Protein AF-A0A935S431-F1 (afdb_monomer_lite)

pLDDT: mean 92.13, std 6.96, range [66.31, 97.56]

Secondary structure (DSSP, 8-state):
-HHHHHHHHHHHTT-HHHHH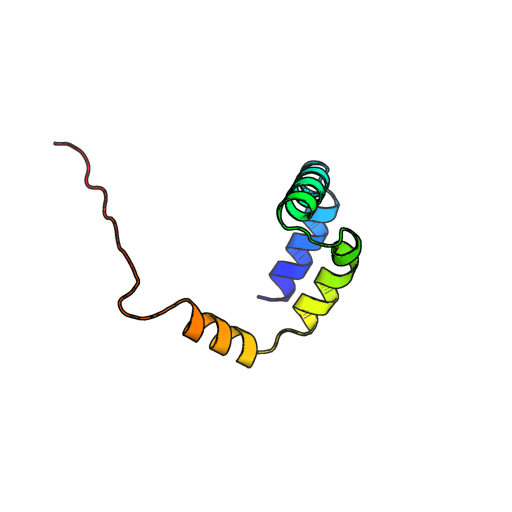HHHHHHHHHT--GGGGGTHHHHHHH--HHHHHHHHHHH--TTT------PPP-

Foldseek 3Di:
DLVVVVVVLVVLVVDPVSVVVLVVVCVVVVHDSVCSVVVNVVSVPDDPVNVVVVCCVPVDPPPDDDDDDDDDD

Structure (mmCIF, N/CA/C/O backbone):
data_AF-A0A935S431-F1
#
_entry.id   AF-A0A935S431-F1
#
loop_
_atom_site.group_PDB
_atom_site.id
_atom_site.type_symbol
_atom_site.label_atom_id
_atom_site.label_alt_id
_atom_site.label_comp_id
_atom_site.label_asym_id
_atom_site.label_entity_id
_atom_site.label_seq_id
_atom_site.pdbx_PDB_ins_code
_atom_site.Cartn_x
_atom_site.Cartn_y
_atom_site.Cartn_z
_atom_site.occupancy
_atom_site.B_iso_or_equiv
_atom_site.auth_seq_id
_atom_site.auth_comp_id
_atom_site.auth_asym_id
_atom_site.auth_atom_id
_atom_site.pdbx_PDB_model_num
ATOM 1 N N . MET A 1 1 ? -6.710 11.310 -4.166 1.00 79.81 1 MET A N 1
ATOM 2 C CA . MET A 1 1 ? -6.271 10.152 -3.351 1.00 79.81 1 MET A CA 1
ATOM 3 C C . MET A 1 1 ? -5.182 9.362 -4.066 1.00 79.81 1 MET A C 1
ATOM 5 O O . MET A 1 1 ? -4.047 9.460 -3.635 1.00 79.81 1 MET A O 1
ATOM 9 N N . LYS A 1 2 ? -5.465 8.690 -5.194 1.00 92.38 2 LYS A N 1
ATOM 10 C CA . LYS A 1 2 ? -4.442 7.935 -5.950 1.00 92.38 2 LYS A CA 1
ATOM 11 C C . LYS A 1 2 ? -3.199 8.740 -6.333 1.00 92.38 2 LYS A C 1
ATOM 13 O O . LYS A 1 2 ? -2.088 8.275 -6.142 1.00 92.38 2 LYS A O 1
ATOM 18 N N . GLU A 1 3 ? -3.395 9.950 -6.848 1.00 94.06 3 GLU A N 1
ATOM 19 C CA . GLU A 1 3 ? -2.293 10.851 -7.206 1.00 94.06 3 GLU A CA 1
ATOM 20 C C . GLU A 1 3 ? -1.396 11.181 -6.003 1.00 94.06 3 GLU A C 1
ATOM 22 O O . GLU A 1 3 ? -0.181 11.255 -6.145 1.00 94.06 3 GLU A O 1
ATOM 27 N N . GLY A 1 4 ? -1.984 11.286 -4.806 1.00 96.25 4 GLY A N 1
ATOM 28 C CA . GLY A 1 4 ? -1.239 11.468 -3.562 1.00 96.25 4 GLY A CA 1
ATOM 29 C C . GLY A 1 4 ? -0.315 10.288 -3.270 1.00 96.25 4 GLY A C 1
ATOM 30 O O . GLY A 1 4 ? 0.863 10.507 -3.020 1.00 96.25 4 GLY A O 1
ATOM 31 N N . PHE A 1 5 ? -0.812 9.054 -3.400 1.00 95.38 5 PHE A N 1
ATOM 32 C CA . PHE A 1 5 ? -0.001 7.844 -3.211 1.00 95.38 5 PHE A CA 1
ATOM 33 C C . PHE A 1 5 ? 1.150 7.739 -4.219 1.00 95.38 5 PHE A C 1
ATOM 35 O O . PHE A 1 5 ? 2.266 7.385 -3.850 1.00 95.38 5 PHE A O 1
ATOM 42 N N . LEU A 1 6 ? 0.902 8.085 -5.487 1.00 97.12 6 LEU A N 1
ATOM 43 C CA . LEU A 1 6 ? 1.946 8.083 -6.518 1.00 97.12 6 LEU A CA 1
ATOM 44 C C . LEU A 1 6 ? 3.027 9.130 -6.226 1.00 97.12 6 LEU A C 1
ATOM 46 O O . LEU A 1 6 ? 4.216 8.831 -6.314 1.00 97.12 6 LEU A O 1
ATOM 50 N N . LYS A 1 7 ? 2.619 10.343 -5.840 1.00 97.25 7 LYS A N 1
ATOM 51 C CA . LYS A 1 7 ? 3.546 11.423 -5.489 1.00 97.25 7 LYS A CA 1
ATOM 52 C C . LYS A 1 7 ? 4.359 11.092 -4.238 1.00 97.25 7 LYS A C 1
ATOM 54 O O . LYS A 1 7 ? 5.556 11.344 -4.201 1.00 97.25 7 LYS A O 1
ATOM 59 N N . GLU A 1 8 ? 3.726 10.513 -3.224 1.00 96.19 8 GLU A N 1
ATOM 60 C CA . GLU A 1 8 ? 4.414 10.063 -2.016 1.00 96.19 8 GLU A CA 1
ATOM 61 C C . GLU A 1 8 ? 5.451 8.982 -2.337 1.00 96.19 8 GLU A C 1
ATOM 63 O O . GLU A 1 8 ? 6.598 9.093 -1.908 1.00 96.19 8 GLU A O 1
ATOM 68 N N . ARG A 1 9 ? 5.090 7.985 -3.156 1.00 96.06 9 ARG A N 1
ATOM 69 C CA . ARG A 1 9 ? 6.030 6.950 -3.601 1.00 96.06 9 ARG A CA 1
ATOM 70 C C . ARG A 1 9 ? 7.220 7.540 -4.354 1.00 96.06 9 ARG A C 1
ATOM 72 O O . ARG A 1 9 ? 8.347 7.120 -4.119 1.00 96.06 9 ARG A O 1
ATOM 79 N N . GLU A 1 10 ? 6.995 8.519 -5.228 1.00 96.38 10 GLU A N 1
ATOM 80 C CA . GLU A 1 10 ? 8.079 9.200 -5.948 1.00 96.38 10 GLU A CA 1
ATOM 81 C C . GLU A 1 10 ? 9.081 9.864 -4.990 1.00 96.38 10 GLU A C 1
ATOM 83 O O . GLU A 1 10 ? 10.288 9.829 -5.229 1.00 96.38 10 GLU A O 1
ATOM 88 N N . LEU A 1 11 ? 8.592 10.458 -3.898 1.00 97.19 11 LEU A N 1
ATOM 89 C CA . LEU A 1 11 ? 9.446 11.047 -2.868 1.00 97.19 11 LEU A CA 1
ATOM 90 C C . LEU A 1 11 ? 10.186 9.965 -2.075 1.00 97.19 11 LEU A C 1
ATOM 92 O O . LEU A 1 11 ? 11.395 10.064 -1.905 1.00 97.19 11 LEU A O 1
ATOM 96 N N . GLN A 1 12 ? 9.490 8.907 -1.659 1.00 96.25 12 GLN A N 1
ATOM 97 C CA . GLN A 1 12 ? 10.069 7.792 -0.904 1.00 96.25 12 GLN A CA 1
ATOM 98 C C . GLN A 1 12 ? 11.220 7.103 -1.645 1.00 96.25 12 GLN A C 1
ATOM 100 O O . GLN A 1 12 ? 12.234 6.785 -1.033 1.00 96.25 12 GLN A O 1
ATOM 105 N N . LEU A 1 13 ? 11.117 6.925 -2.966 1.00 96.44 13 LEU A N 1
ATOM 106 C CA . LEU A 1 13 ? 12.175 6.303 -3.774 1.00 96.44 13 LEU A CA 1
ATOM 107 C C . LEU A 1 13 ? 13.506 7.078 -3.744 1.00 96.44 13 LEU A C 1
ATOM 109 O O . LEU A 1 13 ? 14.549 6.512 -4.071 1.00 96.44 13 LEU A O 1
ATOM 113 N N . LYS A 1 14 ? 13.487 8.354 -3.338 1.00 97.38 14 LYS A N 1
ATOM 114 C CA . LYS A 1 14 ? 14.681 9.204 -3.197 1.00 97.38 14 LYS A CA 1
ATOM 115 C C . LYS A 1 14 ? 15.356 9.052 -1.826 1.00 97.38 14 LYS A C 1
ATOM 117 O O . LYS A 1 14 ? 16.458 9.558 -1.643 1.00 97.38 14 LYS A O 1
ATOM 122 N N . GLU A 1 15 ? 14.733 8.341 -0.885 1.00 96.88 15 GLU A N 1
ATOM 123 C CA . GLU A 1 15 ? 15.176 8.239 0.507 1.00 96.88 15 GLU A CA 1
ATOM 124 C C . GLU A 1 15 ? 15.834 6.883 0.810 1.00 96.88 15 GLU A C 1
ATOM 126 O O . GLU A 1 15 ? 15.221 5.826 0.673 1.00 96.88 15 GLU A O 1
ATOM 131 N N . ASN A 1 16 ? 17.068 6.882 1.324 1.00 91.62 16 ASN A N 1
ATOM 132 C CA . ASN A 1 16 ? 17.786 5.639 1.665 1.00 91.62 16 ASN A CA 1
ATOM 133 C C . ASN A 1 16 ? 17.065 4.801 2.733 1.00 91.62 16 ASN A C 1
ATOM 135 O O . ASN A 1 16 ? 17.055 3.570 2.673 1.00 91.62 16 ASN A O 1
ATOM 139 N N . ASN A 1 17 ? 16.423 5.467 3.694 1.00 96.62 17 ASN A N 1
ATOM 140 C CA . ASN A 1 17 ? 15.671 4.792 4.750 1.00 96.62 17 ASN A CA 1
ATOM 141 C C . ASN A 1 17 ? 14.468 4.019 4.200 1.00 96.62 17 ASN A C 1
ATOM 143 O O . ASN A 1 17 ? 14.095 2.989 4.764 1.00 96.62 17 ASN A O 1
ATOM 147 N N . PHE A 1 18 ? 13.878 4.483 3.096 1.00 97.31 18 PHE A N 1
ATOM 148 C CA . PHE A 1 18 ? 12.787 3.773 2.446 1.00 97.31 18 PHE A CA 1
ATOM 149 C C . PHE A 1 18 ? 13.273 2.436 1.878 1.00 97.31 18 PHE A C 1
ATOM 151 O O . PHE A 1 18 ? 12.666 1.410 2.167 1.00 97.31 18 PHE A O 1
ATOM 158 N N . TRP A 1 19 ? 14.399 2.422 1.158 1.00 96.62 19 TRP A N 1
ATOM 159 C CA . TRP A 1 19 ? 14.961 1.196 0.579 1.00 96.62 19 TRP A CA 1
ATOM 160 C C . TRP A 1 19 ? 15.282 0.149 1.638 1.00 96.62 19 TRP A C 1
ATOM 162 O O . TRP A 1 19 ? 14.921 -1.017 1.483 1.00 96.62 19 TRP A O 1
ATOM 172 N N . MET A 1 20 ? 15.907 0.568 2.741 1.00 96.69 20 MET A N 1
ATOM 173 C CA . MET A 1 20 ? 16.213 -0.361 3.823 1.00 96.69 20 MET A CA 1
ATOM 174 C C . MET A 1 20 ? 14.939 -0.920 4.462 1.00 96.69 20 MET A C 1
ATOM 176 O O . MET A 1 20 ? 14.826 -2.126 4.673 1.00 96.69 20 MET A O 1
ATOM 180 N N . SER A 1 21 ? 13.958 -0.054 4.722 1.00 96.56 21 SER A N 1
ATOM 181 C CA . SER A 1 21 ? 12.672 -0.472 5.286 1.00 96.56 21 SER A CA 1
ATOM 182 C C . SER A 1 21 ? 11.934 -1.438 4.359 1.00 96.56 21 SER A C 1
ATOM 184 O O . SER A 1 21 ? 11.432 -2.449 4.836 1.00 96.56 21 SER A O 1
ATOM 186 N N . TYR A 1 22 ? 11.924 -1.165 3.050 1.00 96.88 22 TYR A N 1
ATOM 187 C CA . TYR A 1 22 ? 11.277 -1.998 2.037 1.00 96.88 22 TYR A CA 1
ATOM 188 C C . TYR A 1 22 ? 11.907 -3.392 1.956 1.00 96.88 22 TYR A C 1
ATOM 190 O O . TYR A 1 22 ? 11.195 -4.389 2.008 1.00 96.88 22 TYR A O 1
ATOM 198 N N . ILE A 1 23 ? 13.241 -3.479 1.906 1.00 96.62 23 ILE A N 1
ATOM 199 C CA . ILE A 1 23 ? 13.941 -4.771 1.859 1.00 96.62 23 ILE A CA 1
ATOM 200 C C . ILE A 1 23 ? 13.630 -5.602 3.106 1.00 96.62 23 ILE A C 1
ATOM 202 O O . ILE A 1 23 ? 13.291 -6.778 2.992 1.00 96.62 23 ILE A O 1
ATOM 206 N N . MET A 1 24 ? 13.712 -4.989 4.293 1.00 97.00 24 MET A N 1
ATOM 207 C CA . MET A 1 24 ? 13.403 -5.689 5.540 1.00 97.00 24 MET A CA 1
ATOM 208 C C . MET A 1 24 ? 11.947 -6.150 5.577 1.00 97.00 24 MET A C 1
ATOM 210 O O . MET A 1 24 ? 11.690 -7.303 5.913 1.00 97.00 24 MET A O 1
ATOM 214 N N . SER A 1 25 ? 10.997 -5.278 5.220 1.00 96.56 25 SER A N 1
ATOM 215 C CA . SER A 1 25 ? 9.581 -5.641 5.242 1.00 96.56 25 SER A CA 1
ATOM 216 C C . SER A 1 25 ? 9.279 -6.767 4.263 1.00 96.56 25 SER A C 1
ATOM 218 O O . SER A 1 25 ? 8.607 -7.719 4.653 1.00 96.56 25 SER A O 1
ATOM 220 N N . SER A 1 26 ? 9.822 -6.708 3.043 1.00 96.25 26 SER A N 1
ATOM 221 C CA . SER A 1 26 ? 9.589 -7.738 2.033 1.00 96.25 26 SER A CA 1
ATOM 222 C C . SER A 1 26 ? 10.126 -9.097 2.470 1.00 96.25 26 SER A C 1
ATOM 224 O O . SER A 1 26 ? 9.414 -10.085 2.338 1.00 96.25 26 SER A O 1
ATOM 226 N N . GLU A 1 27 ? 11.311 -9.152 3.083 1.00 96.31 27 GLU A N 1
ATOM 227 C CA . GLU A 1 27 ? 11.835 -10.398 3.656 1.00 96.31 27 GLU A CA 1
ATOM 228 C C . GLU A 1 27 ? 10.913 -10.929 4.765 1.00 96.31 27 GLU A C 1
ATOM 230 O O . GLU A 1 27 ? 10.530 -12.098 4.758 1.00 96.31 27 GLU A O 1
ATOM 235 N N . THR A 1 28 ? 10.486 -10.066 5.696 1.00 97.12 28 THR A N 1
ATOM 236 C CA . THR A 1 28 ? 9.629 -10.497 6.816 1.00 97.12 28 THR A CA 1
ATOM 237 C C . THR A 1 28 ? 8.230 -10.941 6.392 1.00 97.12 28 THR A C 1
ATOM 239 O O . THR A 1 28 ? 7.643 -11.812 7.033 1.00 97.12 28 THR A O 1
ATOM 242 N N . ALA A 1 29 ? 7.690 -10.348 5.328 1.00 96.06 29 ALA A N 1
ATOM 243 C CA . ALA A 1 29 ? 6.362 -10.641 4.806 1.00 96.06 29 ALA A CA 1
ATOM 244 C C . ALA A 1 29 ? 6.375 -11.728 3.713 1.00 96.06 29 ALA A C 1
ATOM 246 O O . ALA A 1 29 ? 5.307 -12.159 3.277 1.00 96.06 29 ALA A O 1
ATOM 247 N N . GLY A 1 30 ? 7.557 -12.188 3.281 1.00 96.19 30 GLY A N 1
ATOM 248 C CA . GLY A 1 30 ? 7.710 -13.127 2.167 1.00 96.19 30 GLY A CA 1
ATOM 249 C C . GLY A 1 30 ? 7.306 -12.534 0.811 1.00 96.19 30 GLY A C 1
ATOM 250 O O . GLY A 1 30 ? 6.839 -13.259 -0.068 1.00 96.19 30 GLY A O 1
ATOM 251 N N . GLU A 1 31 ? 7.438 -11.218 0.647 1.00 94.62 31 GLU A N 1
ATOM 252 C CA . GLU A 1 31 ? 7.111 -1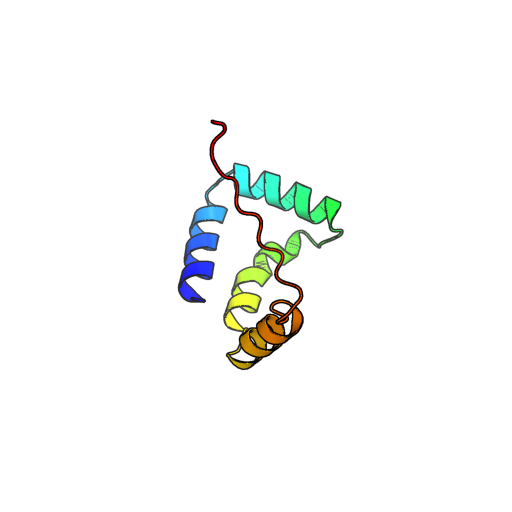0.498 -0.584 1.00 94.62 31 GLU A CA 1
ATOM 253 C C . GLU A 1 31 ? 8.288 -10.500 -1.566 1.00 94.62 31 GLU A C 1
ATOM 255 O O . GLU A 1 31 ? 9.458 -10.605 -1.192 1.00 94.62 31 GLU A O 1
ATOM 260 N N . ASN A 1 32 ? 7.988 -10.340 -2.855 1.00 95.31 32 ASN A N 1
ATOM 261 C CA . ASN A 1 32 ? 9.022 -10.246 -3.873 1.00 95.31 32 ASN A CA 1
ATOM 262 C C . ASN A 1 32 ? 9.566 -8.815 -3.945 1.00 95.31 32 ASN A C 1
ATOM 264 O O . ASN A 1 32 ? 8.822 -7.883 -4.231 1.00 95.31 32 ASN A O 1
ATOM 268 N N . LEU A 1 33 ? 10.880 -8.636 -3.789 1.00 95.06 33 LEU A N 1
ATOM 269 C CA . LEU A 1 33 ? 11.514 -7.317 -3.895 1.00 95.06 33 LEU A CA 1
ATOM 270 C C . LEU A 1 33 ? 11.188 -6.596 -5.215 1.00 95.06 33 LEU A C 1
ATOM 272 O O . LEU A 1 33 ? 11.019 -5.378 -5.207 1.00 95.06 33 LEU A O 1
ATOM 276 N N . ALA A 1 34 ? 11.025 -7.331 -6.320 1.00 94.94 34 ALA A N 1
ATOM 277 C CA . ALA A 1 34 ? 10.686 -6.777 -7.635 1.00 94.94 34 ALA A CA 1
ATOM 278 C C . ALA A 1 34 ? 9.274 -6.165 -7.714 1.00 94.94 34 ALA A C 1
ATOM 280 O O . ALA A 1 34 ? 8.931 -5.506 -8.695 1.00 94.94 34 ALA A O 1
ATOM 281 N N . ASP A 1 35 ? 8.435 -6.355 -6.697 1.00 94.62 35 ASP A N 1
ATOM 282 C CA . ASP A 1 35 ? 7.111 -5.740 -6.639 1.00 94.62 35 ASP A CA 1
ATOM 283 C C . ASP A 1 35 ? 7.162 -4.212 -6.480 1.00 94.62 35 ASP A C 1
ATOM 285 O O . ASP A 1 35 ? 6.176 -3.524 -6.760 1.00 94.62 35 ASP A O 1
ATOM 289 N N . ILE A 1 36 ? 8.329 -3.656 -6.143 1.00 94.56 36 ILE A N 1
ATOM 290 C CA . ILE A 1 36 ? 8.554 -2.211 -6.077 1.00 94.56 36 ILE A CA 1
ATOM 291 C C . ILE A 1 36 ? 8.231 -1.517 -7.401 1.00 94.56 36 ILE A C 1
ATOM 293 O O . ILE A 1 36 ? 7.637 -0.437 -7.400 1.00 94.56 36 ILE A O 1
ATOM 297 N N . ASP A 1 37 ? 8.528 -2.179 -8.520 1.00 94.44 37 ASP A N 1
ATOM 298 C CA . ASP A 1 37 ? 8.282 -1.664 -9.866 1.00 94.44 37 ASP A CA 1
ATOM 299 C C . ASP A 1 37 ? 6.796 -1.737 -10.248 1.00 94.44 37 ASP A C 1
ATOM 301 O O . ASP A 1 37 ? 6.330 -1.004 -11.119 1.00 94.44 37 ASP A O 1
ATOM 305 N N . LYS A 1 38 ? 6.018 -2.583 -9.559 1.00 96.25 38 LYS A N 1
ATOM 306 C CA . LYS A 1 38 ? 4.587 -2.805 -9.823 1.00 96.25 38 LYS A CA 1
ATOM 307 C C . LYS A 1 38 ? 3.678 -1.8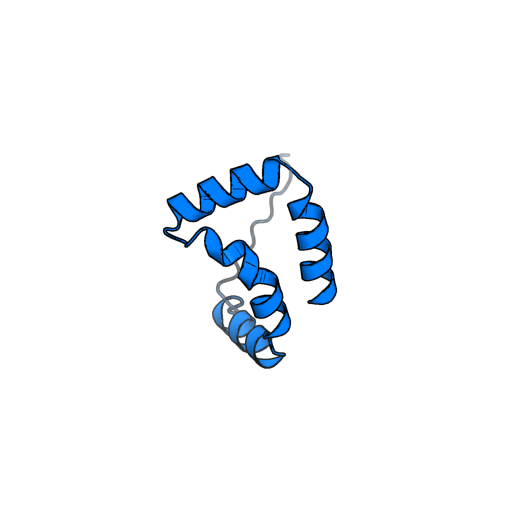72 -9.034 1.00 96.25 38 LYS A C 1
ATOM 309 O O . LYS A 1 38 ? 2.507 -1.723 -9.385 1.00 96.25 38 LYS A O 1
ATOM 314 N N . TYR A 1 39 ? 4.193 -1.228 -7.985 1.00 95.62 39 TYR A N 1
ATOM 315 C CA . TYR A 1 39 ? 3.398 -0.396 -7.079 1.00 95.62 39 TYR A CA 1
ATOM 316 C C . TYR A 1 39 ? 2.535 0.632 -7.824 1.00 95.62 39 TYR A C 1
ATOM 318 O O . TYR A 1 39 ? 1.332 0.753 -7.577 1.00 95.62 39 TYR A O 1
ATOM 326 N N . ASN A 1 40 ? 3.130 1.350 -8.780 1.00 95.81 40 ASN A N 1
ATOM 327 C CA . ASN A 1 40 ? 2.421 2.380 -9.536 1.00 95.81 40 ASN A CA 1
ATOM 328 C C . ASN A 1 40 ? 1.280 1.798 -10.379 1.00 95.81 40 ASN A C 1
ATOM 330 O O . ASN A 1 40 ? 0.227 2.430 -10.503 1.00 95.81 40 ASN A O 1
ATOM 334 N N . ASP A 1 41 ? 1.466 0.602 -10.933 1.00 97.56 41 ASP A N 1
ATOM 335 C CA . ASP A 1 41 ? 0.447 -0.079 -11.727 1.00 97.56 41 ASP A CA 1
ATOM 336 C C . ASP A 1 41 ? -0.710 -0.543 -10.846 1.00 97.56 41 ASP A C 1
ATOM 338 O O . ASP A 1 41 ? -1.871 -0.328 -11.197 1.00 97.56 41 ASP A O 1
ATOM 342 N N . TRP A 1 42 ? -0.419 -1.063 -9.652 1.00 96.62 42 TRP A N 1
ATOM 343 C CA . TRP A 1 42 ? -1.442 -1.419 -8.668 1.00 96.62 42 TRP A CA 1
ATOM 344 C C . TRP A 1 42 ? -2.276 -0.210 -8.243 1.00 96.62 42 TRP A C 1
ATOM 346 O O . TRP A 1 42 ? -3.506 -0.259 -8.294 1.00 96.62 42 TRP A O 1
ATOM 356 N N . VAL A 1 43 ? -1.635 0.916 -7.912 1.00 96.25 43 VAL A N 1
ATOM 357 C CA . VAL A 1 43 ? -2.347 2.150 -7.537 1.00 96.25 43 VAL A CA 1
ATOM 358 C C . VAL A 1 43 ? -3.226 2.659 -8.683 1.00 96.25 43 VAL A C 1
ATOM 360 O O . VAL A 1 43 ? -4.368 3.090 -8.468 1.00 96.25 43 VAL A O 1
ATOM 363 N N . LYS A 1 44 ? -2.731 2.602 -9.924 1.00 96.06 44 LYS A N 1
ATOM 364 C CA . LYS A 1 44 ? -3.510 2.992 -11.106 1.00 96.06 44 LYS A CA 1
ATOM 365 C C . LYS A 1 44 ? -4.685 2.044 -11.346 1.00 96.06 44 LYS A C 1
ATOM 367 O O . LYS A 1 44 ? -5.766 2.539 -11.665 1.00 96.06 44 LYS A O 1
ATOM 372 N N . ALA A 1 45 ? -4.516 0.744 -11.112 1.00 97.06 45 ALA A N 1
ATOM 373 C CA . ALA A 1 45 ? -5.541 -0.276 -11.321 1.00 97.06 45 ALA A CA 1
ATOM 374 C C . ALA A 1 45 ? -6.724 -0.201 -10.338 1.00 97.06 45 ALA A C 1
ATOM 376 O O . ALA A 1 45 ? -7.819 -0.621 -10.709 1.00 97.06 45 ALA A O 1
ATOM 377 N N . LEU A 1 46 ? -6.538 0.366 -9.137 1.00 95.81 46 LEU A N 1
ATOM 378 C CA . LEU A 1 46 ? -7.598 0.489 -8.120 1.00 95.81 46 LEU A CA 1
ATOM 379 C C . LEU A 1 46 ? -8.875 1.151 -8.670 1.00 95.81 46 LEU A C 1
ATOM 381 O O . LEU A 1 46 ? -8.831 2.141 -9.391 1.00 95.81 46 LEU A O 1
ATOM 385 N N . LYS A 1 47 ? -10.053 0.685 -8.294 1.00 95.81 47 LYS A N 1
ATOM 386 C CA . LYS A 1 47 ? -11.344 1.253 -8.703 1.00 95.81 47 LYS A CA 1
ATOM 387 C C . LYS A 1 47 ? -12.122 1.715 -7.487 1.00 95.81 47 LYS A C 1
ATOM 389 O O . LYS A 1 47 ? -11.801 1.374 -6.353 1.00 95.81 47 LYS A O 1
ATOM 394 N N . LYS A 1 48 ? -13.166 2.514 -7.712 1.00 94.25 48 LYS A N 1
ATOM 395 C CA . LYS A 1 48 ? -14.035 3.005 -6.632 1.00 94.25 48 LYS A CA 1
ATOM 396 C C . LYS A 1 48 ? -14.633 1.843 -5.830 1.00 94.25 48 LYS A C 1
ATOM 398 O O . LYS A 1 48 ? -14.799 1.944 -4.618 1.00 94.25 48 LYS A O 1
ATOM 403 N N . GLU A 1 49 ? -14.941 0.755 -6.519 1.00 96.31 49 GLU A N 1
ATOM 404 C CA . GLU A 1 49 ? -15.520 -0.466 -5.974 1.00 96.31 49 GLU A CA 1
ATOM 405 C C . GLU A 1 49 ? -14.551 -1.168 -5.017 1.00 96.31 49 GLU A C 1
ATOM 407 O O . GLU A 1 49 ? -14.990 -1.627 -3.965 1.00 96.31 49 GLU A O 1
ATOM 412 N N . ASP A 1 50 ? -13.246 -1.155 -5.307 1.00 94.75 50 ASP A N 1
ATOM 413 C CA . ASP A 1 50 ? -12.222 -1.761 -4.446 1.00 94.75 50 ASP A CA 1
ATOM 414 C C . ASP A 1 50 ? -12.161 -1.059 -3.085 1.00 94.75 50 ASP A C 1
ATOM 416 O O . ASP A 1 50 ? -12.116 -1.712 -2.045 1.00 94.75 50 ASP A O 1
ATO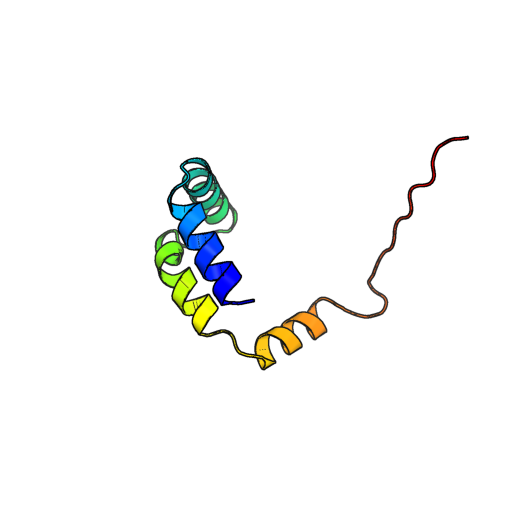M 420 N N . PHE A 1 51 ? -12.256 0.276 -3.070 1.00 91.75 51 PHE A N 1
ATOM 421 C CA . PHE A 1 51 ? -12.292 1.040 -1.819 1.00 91.75 51 PHE A CA 1
ATOM 422 C C . PHE A 1 51 ? -13.542 0.735 -0.993 1.00 91.75 51 PHE A C 1
ATOM 424 O O . PHE A 1 51 ? -13.453 0.603 0.225 1.00 91.75 51 PHE A O 1
ATOM 431 N N . LYS A 1 52 ? -14.706 0.592 -1.641 1.00 92.94 52 LYS A N 1
ATOM 432 C CA . LYS A 1 52 ? -15.945 0.202 -0.950 1.00 92.94 52 LYS A CA 1
ATOM 433 C C . LYS A 1 52 ? -15.843 -1.210 -0.379 1.00 92.94 52 LYS A C 1
ATOM 435 O O . LYS A 1 52 ? -16.232 -1.428 0.762 1.00 92.94 52 LYS A O 1
ATOM 440 N N . ALA A 1 53 ? -15.310 -2.151 -1.157 1.00 94.12 53 ALA A N 1
ATOM 441 C CA . ALA A 1 53 ? -15.119 -3.528 -0.720 1.00 94.12 53 ALA A CA 1
ATOM 442 C C . ALA A 1 53 ? -14.159 -3.604 0.476 1.00 94.12 53 ALA A C 1
ATOM 444 O O . ALA A 1 53 ? -14.448 -4.290 1.453 1.00 94.12 53 ALA A O 1
ATOM 445 N N . PHE A 1 54 ? -13.057 -2.852 0.431 1.00 92.00 54 PHE A N 1
ATOM 446 C CA . PHE A 1 54 ? -12.096 -2.784 1.528 1.00 92.00 54 PHE A CA 1
ATOM 447 C C . PHE A 1 54 ? -12.699 -2.149 2.787 1.00 92.00 54 PHE A C 1
ATOM 449 O O . PHE A 1 54 ? -12.566 -2.707 3.874 1.00 92.00 54 PHE A O 1
ATOM 456 N N . ALA A 1 55 ? -13.414 -1.027 2.645 1.00 89.75 55 ALA A N 1
ATOM 457 C CA . ALA A 1 55 ? -14.097 -0.372 3.760 1.00 89.75 55 ALA A CA 1
ATOM 458 C C . ALA A 1 55 ? -15.104 -1.315 4.428 1.00 89.75 55 ALA A C 1
ATOM 460 O O . ALA A 1 55 ? -15.038 -1.510 5.633 1.00 89.75 55 ALA A O 1
ATOM 461 N N . ASN A 1 56 ? -15.952 -1.987 3.649 1.00 89.62 56 ASN A N 1
ATOM 462 C CA . ASN A 1 56 ? -16.923 -2.939 4.192 1.00 89.62 56 ASN A CA 1
ATOM 463 C C . ASN A 1 56 ? -16.271 -4.155 4.866 1.00 89.62 56 ASN A C 1
ATOM 465 O O . ASN A 1 56 ? -16.906 -4.796 5.693 1.00 89.62 56 ASN A O 1
ATOM 469 N N . LYS A 1 57 ? -15.035 -4.510 4.495 1.00 90.38 57 LYS A N 1
ATOM 470 C CA . LYS A 1 57 ? -14.321 -5.643 5.092 1.00 90.38 57 LYS A CA 1
ATOM 471 C C . LYS A 1 57 ? -13.684 -5.299 6.438 1.00 90.38 57 LYS A C 1
ATOM 473 O O . LYS A 1 57 ? -13.631 -6.165 7.302 1.00 90.38 57 LYS A O 1
ATOM 478 N N . TYR A 1 58 ? -13.159 -4.084 6.590 1.00 87.19 58 TYR A N 1
ATOM 479 C CA . TYR A 1 58 ? -12.305 -3.724 7.730 1.00 87.19 58 TYR A CA 1
ATOM 480 C C . TYR A 1 58 ? -12.874 -2.621 8.625 1.00 87.19 58 TYR A C 1
ATOM 482 O O . TYR A 1 58 ? -12.421 -2.462 9.754 1.00 87.19 58 TYR A O 1
ATOM 490 N N . ILE A 1 59 ? -13.856 -1.860 8.144 1.00 85.00 59 ILE A N 1
ATOM 491 C CA . ILE A 1 59 ? -14.575 -0.844 8.915 1.00 85.00 59 ILE A CA 1
ATOM 492 C C . ILE A 1 59 ? -15.955 -1.425 9.224 1.00 85.00 59 ILE A C 1
ATOM 494 O O . ILE A 1 59 ? -16.953 -1.081 8.596 1.00 85.00 59 ILE A O 1
ATOM 498 N N . LEU A 1 60 ? -15.975 -2.388 10.147 1.00 79.94 60 LEU A N 1
ATOM 499 C CA . LEU A 1 60 ? -17.196 -3.041 10.604 1.00 79.94 60 LEU A CA 1
ATOM 500 C C . LEU A 1 60 ? -17.756 -2.293 11.815 1.00 79.94 60 LEU A C 1
ATOM 502 O O . LEU A 1 60 ? -17.099 -2.174 12.856 1.00 79.94 60 LEU A O 1
ATOM 506 N N . ASP A 1 61 ? -18.988 -1.807 11.681 1.00 66.31 61 ASP A N 1
ATOM 507 C CA . ASP A 1 61 ? -19.730 -1.234 12.798 1.00 66.31 61 ASP A CA 1
ATOM 508 C C . ASP A 1 61 ? -19.846 -2.279 13.922 1.00 66.31 61 ASP A C 1
ATOM 510 O O . ASP A 1 61 ? -20.309 -3.399 13.708 1.00 66.31 61 ASP A O 1
ATOM 514 N N . GLY A 1 62 ? -19.389 -1.920 15.126 1.00 70.50 62 GLY A N 1
ATOM 515 C CA . GLY A 1 62 ? -19.376 -2.801 16.303 1.00 70.50 62 GLY A CA 1
ATOM 516 C C . GLY A 1 62 ? -18.013 -3.403 16.669 1.00 70.50 62 GLY A C 1
ATOM 517 O O . GLY A 1 62 ? -17.849 -3.846 17.803 1.00 70.50 62 GLY A O 1
ATOM 518 N N . GLU A 1 63 ? -17.012 -3.353 15.781 1.00 74.81 63 GLU A N 1
ATOM 519 C CA . GLU A 1 63 ? -15.627 -3.759 16.100 1.00 74.81 63 GLU A CA 1
ATOM 520 C C . GLU A 1 63 ? -14.710 -2.573 16.443 1.00 74.81 63 GLU A C 1
ATOM 522 O O . GLU A 1 63 ? -13.572 -2.757 16.886 1.00 74.81 63 GLU A O 1
ATOM 527 N N . LEU A 1 64 ? -15.211 -1.343 16.289 1.00 80.00 64 LEU A N 1
ATOM 528 C CA . LEU A 1 64 ? -14.488 -0.130 16.653 1.00 80.00 64 LEU A CA 1
ATOM 529 C C . LEU A 1 64 ? -14.323 -0.040 18.176 1.00 80.00 64 LEU A C 1
ATOM 531 O O . LEU A 1 64 ? -15.241 0.329 18.908 1.00 80.00 64 LEU A O 1
ATOM 535 N N . LYS A 1 65 ? -13.117 -0.344 18.657 1.00 84.50 65 LYS A N 1
ATOM 536 C CA . LYS A 1 65 ? -12.740 -0.158 20.060 1.00 84.50 65 LYS A CA 1
ATOM 537 C C . LYS A 1 65 ? -12.224 1.263 20.261 1.00 84.50 65 LYS A C 1
ATOM 539 O O . LYS A 1 65 ? -11.153 1.611 19.772 1.00 84.50 65 LYS A O 1
ATOM 544 N N . GLN A 1 66 ? -12.979 2.074 20.994 1.00 84.44 66 GLN A N 1
ATOM 545 C CA . GLN A 1 66 ? -12.561 3.418 21.377 1.00 84.44 66 GLN A CA 1
ATOM 546 C C . GLN A 1 66 ? -11.938 3.394 22.774 1.00 84.44 66 GLN A C 1
ATOM 548 O O . GLN A 1 66 ? -12.565 2.962 23.739 1.00 84.44 66 GLN A O 1
ATOM 553 N N . PHE A 1 67 ? -10.716 3.907 22.882 1.00 88.25 67 PHE A N 1
ATOM 554 C CA . PHE A 1 67 ? -10.044 4.133 24.156 1.00 88.25 67 PHE A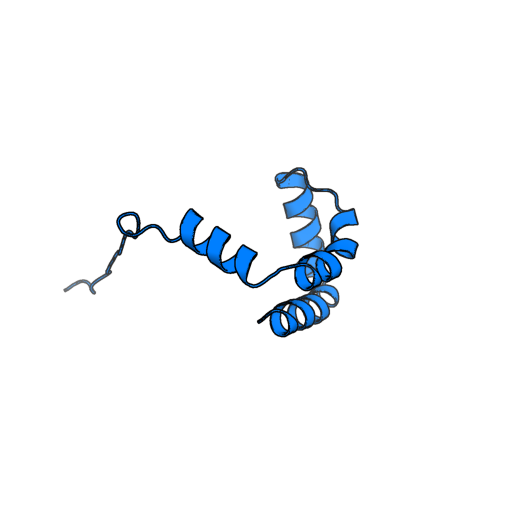 CA 1
ATOM 555 C C . PHE A 1 67 ? -9.889 5.640 24.349 1.00 88.25 67 PHE A C 1
ATOM 557 O O . PHE A 1 67 ? -9.318 6.318 23.497 1.00 88.25 67 PHE A O 1
ATOM 564 N N . VAL A 1 68 ? -10.422 6.170 25.450 1.00 88.38 68 VAL A N 1
ATOM 565 C CA . VAL A 1 68 ? -10.275 7.583 25.820 1.00 88.38 68 VAL A CA 1
ATOM 566 C C . VAL A 1 68 ? -9.402 7.644 27.061 1.00 88.38 68 VAL A C 1
ATOM 568 O O . VAL A 1 68 ? -9.784 7.137 28.115 1.00 88.38 68 VAL A O 1
ATOM 571 N N . LEU A 1 69 ? -8.220 8.242 26.923 1.00 90.12 69 LEU A N 1
ATOM 572 C CA . LEU A 1 69 ? -7.322 8.474 28.044 1.00 90.12 69 LEU A CA 1
ATOM 573 C C . LEU A 1 69 ? -7.649 9.834 28.657 1.00 90.12 69 LEU A C 1
ATOM 575 O O . LEU A 1 69 ? -7.419 10.870 28.036 1.00 90.12 69 LEU A O 1
ATOM 579 N N . ASN A 1 70 ? -8.196 9.820 29.868 1.00 88.94 70 ASN A N 1
ATOM 580 C CA . ASN A 1 70 ? -8.388 11.034 30.651 1.00 88.94 70 ASN A CA 1
ATOM 581 C C . ASN A 1 70 ? -7.132 11.312 31.492 1.00 88.94 70 AS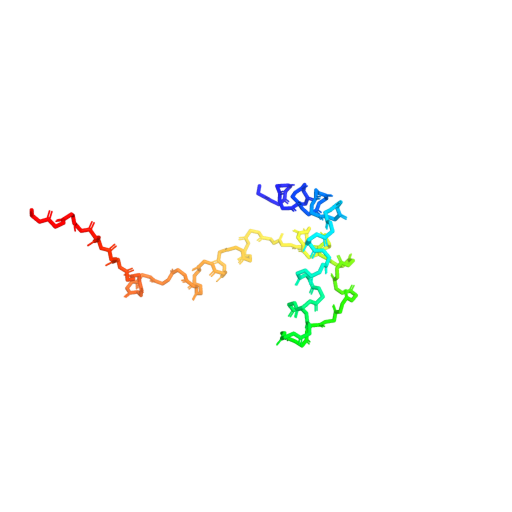N A C 1
ATOM 583 O O . ASN A 1 70 ? -6.472 10.357 31.907 1.00 88.94 70 ASN A O 1
ATOM 587 N N . PRO A 1 71 ? -6.795 12.590 31.744 1.00 84.44 71 PRO A N 1
ATOM 588 C CA . PRO A 1 71 ? -5.673 12.945 32.604 1.00 84.44 71 PRO A CA 1
ATOM 589 C C . PRO A 1 71 ? -5.867 12.390 34.020 1.00 84.44 71 PRO A C 1
ATOM 591 O O . PRO A 1 71 ? -6.995 12.285 34.511 1.00 84.44 71 PRO A O 1
ATOM 594 N N . GLU A 1 72 ? -4.759 12.040 34.673 1.00 78.06 72 GLU A N 1
ATOM 595 C CA . GLU A 1 72 ? -4.769 11.726 36.101 1.00 78.06 72 GLU A CA 1
ATOM 596 C C . GLU A 1 72 ? -5.148 12.982 36.902 1.00 78.06 72 GLU A C 1
ATOM 598 O O . GLU A 1 72 ? -4.878 14.104 36.466 1.00 78.06 72 GLU A O 1
ATOM 603 N N . LYS A 1 73 ? -5.854 12.780 38.021 1.00 73.25 73 LYS A N 1
ATOM 604 C CA . LYS A 1 73 ? -6.357 13.864 38.879 1.00 73.25 73 LYS A CA 1
ATOM 605 C C . LYS A 1 73 ? -5.249 14.780 39.383 1.00 73.25 73 LYS A C 1
ATOM 607 O O . LYS A 1 73 ? -4.190 14.244 39.772 1.00 73.25 73 LYS A O 1
#

Sequence (73 aa):
MKEGFLKERELQLKENNFWMSYIMSSETAGENLADIDKYNDWVKALKKEDFKAFANKYILDGELKQFVLNPEK

Radius of gyration: 17.47 Å; chains: 1; bounding box: 38×27×51 Å